Protein AF-A0A151K1W0-F1 (afdb_monomer)

Mean predicted aligned error: 14.17 Å

Solvent-accessible surface area (backbone atoms only — not comparable to full-atom values): 6106 Å² total; per-residue (Å²): 142,83,82,82,85,76,84,72,78,80,72,92,67,86,88,74,86,81,77,71,47,64,75,84,76,50,78,93,76,86,45,97,75,36,68,35,96,55,60,40,86,90,68,44,31,76,41,66,38,57,86,56,78,85,58,87,51,61,90,71,34,40,70,42,77,62,88,71,92,55,99,57,84,80,59,79,89,42,72,45,66,42,70,70,81,129

Nearest PDB structures (foldseek):
  9b40-assembly1_A  TM=1.677E-01  e=4.580E+00  Pseudomonas virus Pa193

pLDDT: mean 74.98, std 18.24, range [33.16, 95.06]

Secondary structure (DSSP, 8-state):
----------------TT----GGGS-----TT-EEEEEPTTT--EEEP-TTTT--PPTTEEEEE-----SSSSPPP-EEEEE---

Structure (mmCIF, N/CA/C/O backbone):
data_AF-A0A151K1W0-F1
#
_entry.id   AF-A0A151K1W0-F1
#
loop_
_atom_site.group_PDB
_atom_site.id
_atom_site.type_symbol
_atom_site.label_atom_id
_atom_site.label_alt_id
_atom_site.label_comp_id
_atom_site.label_asym_id
_atom_site.label_entity_id
_atom_site.label_seq_id
_atom_site.pdbx_PDB_ins_code
_atom_site.Cartn_x
_atom_site.Cartn_y
_atom_site.Cartn_z
_atom_site.occupancy
_atom_site.B_iso_or_equiv
_atom_site.auth_seq_id
_atom_site.auth_comp_id
_atom_site.auth_asym_id
_atom_site.auth_atom_id
_atom_site.pdbx_PDB_model_num
ATOM 1 N N . MET A 1 1 ? 67.460 0.384 -16.827 1.00 43.84 1 MET A N 1
ATOM 2 C CA . MET A 1 1 ? 66.279 1.141 -16.365 1.00 43.84 1 MET A CA 1
ATOM 3 C C . MET A 1 1 ? 65.076 0.659 -17.149 1.00 43.84 1 MET A C 1
ATOM 5 O O . MET A 1 1 ? 64.941 1.115 -18.267 1.00 43.84 1 MET A O 1
ATOM 9 N N . MET A 1 2 ? 64.269 -0.255 -16.613 1.00 33.16 2 MET A N 1
ATOM 10 C CA . MET A 1 2 ? 62.832 -0.393 -16.899 1.00 33.16 2 MET A CA 1
ATOM 11 C C . MET A 1 2 ? 62.240 -1.146 -15.703 1.00 33.16 2 MET A C 1
ATOM 13 O O . MET A 1 2 ? 62.736 -2.213 -15.355 1.00 33.16 2 MET A O 1
ATOM 17 N N . ALA A 1 3 ? 61.304 -0.496 -15.018 1.00 41.00 3 ALA A N 1
ATOM 18 C CA . ALA A 1 3 ? 60.756 -0.886 -13.726 1.00 41.00 3 ALA A CA 1
ATOM 19 C C . ALA A 1 3 ? 59.751 -2.044 -13.843 1.00 41.00 3 ALA A C 1
ATOM 21 O O . ALA A 1 3 ? 59.016 -2.133 -14.827 1.00 41.00 3 ALA A O 1
ATOM 22 N N . GLU A 1 4 ? 59.719 -2.899 -12.820 1.00 49.91 4 GLU A N 1
ATOM 23 C CA . GLU A 1 4 ? 58.638 -3.853 -12.560 1.00 49.91 4 GLU A CA 1
ATOM 24 C C . GLU A 1 4 ? 57.320 -3.094 -12.320 1.00 49.91 4 GLU A C 1
ATOM 26 O O . GLU A 1 4 ? 57.332 -2.073 -11.626 1.00 49.91 4 GLU A O 1
ATOM 31 N N . PRO A 1 5 ? 56.171 -3.555 -12.844 1.00 45.47 5 PRO A N 1
ATOM 32 C CA . PRO A 1 5 ? 54.894 -3.037 -12.400 1.00 45.47 5 PRO A CA 1
ATOM 33 C C . PRO A 1 5 ? 54.542 -3.728 -11.082 1.00 45.47 5 PRO A C 1
ATOM 35 O O . PRO A 1 5 ? 54.127 -4.886 -11.051 1.00 45.47 5 PRO A O 1
ATOM 38 N N . THR A 1 6 ? 54.719 -3.010 -9.978 1.00 42.84 6 THR A N 1
ATOM 39 C CA . THR A 1 6 ? 54.128 -3.369 -8.692 1.00 42.84 6 THR A CA 1
ATOM 40 C C . THR A 1 6 ? 52.612 -3.379 -8.877 1.00 42.84 6 THR A C 1
ATOM 42 O O . THR A 1 6 ? 52.023 -2.363 -9.252 1.00 42.84 6 THR A O 1
ATOM 45 N N . ILE A 1 7 ? 51.979 -4.535 -8.666 1.00 55.38 7 ILE A N 1
ATOM 46 C CA . ILE A 1 7 ? 50.525 -4.632 -8.542 1.00 55.38 7 ILE A CA 1
ATOM 47 C C . ILE A 1 7 ? 50.175 -3.861 -7.271 1.00 55.38 7 ILE A C 1
ATOM 49 O O . ILE A 1 7 ? 50.282 -4.387 -6.167 1.00 55.38 7 ILE A O 1
ATOM 53 N N . ASN A 1 8 ? 49.843 -2.583 -7.433 1.00 48.72 8 ASN A N 1
ATOM 54 C CA . ASN A 1 8 ? 49.220 -1.815 -6.375 1.00 48.72 8 ASN A CA 1
ATOM 55 C C . ASN A 1 8 ? 47.865 -2.464 -6.115 1.00 48.72 8 ASN A C 1
ATOM 57 O O . ASN A 1 8 ? 47.018 -2.531 -7.009 1.00 48.72 8 ASN A O 1
ATOM 61 N N . GLU A 1 9 ? 47.716 -2.979 -4.898 1.00 46.66 9 GLU A N 1
ATOM 62 C CA . GLU A 1 9 ? 46.447 -3.335 -4.288 1.00 46.66 9 GLU A CA 1
ATOM 63 C C . GLU A 1 9 ? 45.429 -2.246 -4.637 1.00 46.66 9 GLU A C 1
ATOM 65 O O . GLU A 1 9 ? 45.565 -1.090 -4.232 1.00 46.66 9 GLU A O 1
ATOM 70 N N . ILE A 1 10 ? 44.438 -2.596 -5.459 1.00 52.59 10 ILE A N 1
ATOM 71 C CA . ILE A 1 10 ? 43.248 -1.768 -5.595 1.00 52.59 10 ILE A CA 1
ATOM 72 C C . ILE A 1 10 ? 42.498 -1.970 -4.286 1.00 52.59 10 ILE A C 1
ATOM 74 O O . ILE A 1 10 ? 41.752 -2.932 -4.108 1.00 52.59 10 ILE A O 1
ATOM 78 N N . ASP A 1 11 ? 42.814 -1.074 -3.363 1.00 39.16 11 ASP A N 1
ATOM 79 C CA . ASP A 1 11 ? 42.102 -0.773 -2.139 1.00 39.16 11 ASP A CA 1
ATOM 80 C C . ASP A 1 11 ? 40.594 -0.757 -2.439 1.00 39.16 11 ASP A C 1
ATOM 82 O O . ASP A 1 11 ? 40.061 0.151 -3.081 1.00 39.16 11 ASP A O 1
ATOM 86 N N . MET A 1 12 ? 39.900 -1.825 -2.038 1.00 50.88 12 MET A N 1
ATOM 87 C CA . MET A 1 12 ? 38.440 -1.900 -2.044 1.00 50.88 12 MET A CA 1
ATOM 88 C C . MET A 1 12 ? 37.885 -1.073 -0.880 1.00 50.88 12 MET A C 1
ATOM 90 O O . MET A 1 12 ? 37.160 -1.595 -0.034 1.00 50.88 12 MET A O 1
ATOM 94 N N . ILE A 1 13 ? 38.233 0.211 -0.800 1.00 48.06 13 ILE A N 1
ATOM 95 C CA . ILE A 1 13 ? 37.641 1.119 0.175 1.00 48.06 13 ILE A CA 1
ATOM 96 C C . ILE A 1 13 ? 37.223 2.406 -0.536 1.00 48.06 13 ILE A C 1
ATOM 98 O O . ILE A 1 13 ? 38.010 3.261 -0.926 1.00 48.06 13 ILE A O 1
ATOM 102 N N . SER A 1 14 ? 35.900 2.516 -0.661 1.00 50.69 14 SER A N 1
ATOM 103 C CA . SER A 1 14 ? 35.136 3.761 -0.717 1.00 50.69 14 SER A CA 1
ATOM 104 C C . SER A 1 14 ? 35.479 4.751 -1.833 1.00 50.69 14 SER A C 1
ATOM 106 O O . SER A 1 14 ? 36.211 5.709 -1.609 1.00 50.69 14 SER A O 1
ATOM 108 N N . ASN A 1 15 ? 34.801 4.639 -2.977 1.00 43.12 15 ASN A N 1
ATOM 109 C CA . ASN A 1 15 ? 34.280 5.846 -3.624 1.00 43.12 15 ASN A CA 1
ATOM 110 C C . ASN A 1 15 ? 33.116 5.546 -4.578 1.00 43.12 15 ASN A C 1
ATOM 112 O O . ASN A 1 15 ? 33.256 5.620 -5.795 1.00 43.12 15 ASN A O 1
ATOM 116 N N . ALA A 1 16 ? 31.961 5.207 -4.015 1.00 39.59 16 ALA A N 1
ATOM 117 C CA . ALA A 1 16 ? 30.693 5.252 -4.736 1.00 39.59 16 ALA A CA 1
ATOM 118 C C . ALA A 1 16 ? 29.668 5.982 -3.864 1.00 39.59 16 ALA A C 1
ATOM 120 O O . ALA A 1 16 ? 28.701 5.424 -3.354 1.00 39.59 16 ALA A O 1
ATOM 121 N N . THR A 1 17 ? 29.939 7.260 -3.607 1.00 50.62 17 THR A N 1
ATOM 122 C CA . THR A 1 17 ? 28.875 8.188 -3.251 1.00 50.62 17 THR A CA 1
ATOM 123 C C . THR A 1 17 ? 27.972 8.320 -4.476 1.00 50.62 17 THR A C 1
ATOM 125 O O . THR A 1 17 ? 28.439 8.670 -5.557 1.00 50.62 17 THR A O 1
ATOM 128 N N . ASN A 1 18 ? 26.675 8.066 -4.276 1.00 51.81 18 ASN A N 1
ATOM 129 C CA . ASN A 1 18 ? 25.587 8.282 -5.236 1.00 51.81 18 ASN A CA 1
ATOM 130 C C . ASN A 1 18 ? 25.223 7.114 -6.183 1.00 51.81 18 ASN A C 1
ATOM 132 O O . ASN A 1 18 ? 24.914 7.325 -7.356 1.00 51.81 18 ASN A O 1
ATOM 136 N N . GLU A 1 19 ? 25.178 5.884 -5.664 1.00 42.84 19 GLU A N 1
ATOM 137 C CA . GLU A 1 19 ? 24.502 4.756 -6.323 1.00 42.84 19 GLU A CA 1
ATOM 138 C C . GLU A 1 19 ? 22.975 4.982 -6.280 1.00 42.84 19 GLU A C 1
ATOM 140 O O . GLU A 1 19 ? 22.265 4.467 -5.417 1.00 42.84 19 GLU A O 1
ATOM 145 N N . THR A 1 20 ? 22.445 5.791 -7.201 1.00 51.41 20 THR A N 1
ATOM 146 C CA . THR A 1 20 ? 21.032 5.669 -7.581 1.00 51.41 20 THR A CA 1
ATOM 147 C C . THR A 1 20 ? 20.876 4.259 -8.136 1.00 51.41 20 THR A C 1
ATOM 149 O O . THR A 1 20 ? 21.417 3.973 -9.206 1.00 51.41 20 THR A O 1
ATOM 152 N N . TYR A 1 21 ? 20.219 3.369 -7.384 1.00 48.44 21 TYR A N 1
ATOM 153 C CA . TYR A 1 21 ? 19.971 1.986 -7.792 1.00 48.44 21 TYR A CA 1
ATOM 154 C C . TYR A 1 21 ? 19.520 1.970 -9.259 1.00 48.44 21 TYR A C 1
ATOM 156 O O . TYR A 1 21 ? 18.538 2.641 -9.596 1.00 48.44 21 TYR A O 1
ATOM 164 N N . PRO A 1 22 ? 20.230 1.273 -10.165 1.00 54.69 22 PRO A N 1
ATOM 165 C CA . PRO A 1 22 ? 19.826 1.254 -11.554 1.00 54.69 22 PRO A CA 1
ATOM 166 C C . PRO A 1 22 ? 18.420 0.636 -11.628 1.00 54.69 22 PRO A C 1
ATOM 168 O O . PRO A 1 22 ? 18.222 -0.471 -11.116 1.00 54.69 22 PRO A O 1
ATOM 171 N N . PRO A 1 23 ? 17.448 1.286 -12.297 1.00 54.47 23 PRO A N 1
ATOM 172 C CA . PRO A 1 23 ? 16.036 0.870 -12.325 1.00 54.47 23 PRO A CA 1
ATOM 173 C C . PRO A 1 23 ? 15.791 -0.528 -12.935 1.00 54.47 23 PRO A C 1
ATOM 175 O O . PRO A 1 23 ? 14.662 -1.004 -12.996 1.00 54.47 23 PRO A O 1
ATOM 178 N N . ILE A 1 24 ? 16.852 -1.201 -13.388 1.00 56.00 24 ILE A N 1
ATOM 179 C CA . ILE A 1 24 ? 16.863 -2.522 -14.022 1.0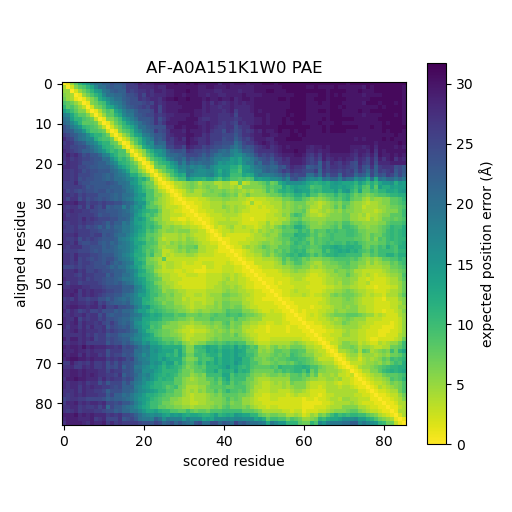0 56.00 24 ILE A CA 1
ATOM 180 C C . ILE A 1 24 ? 16.771 -3.662 -12.987 1.00 56.00 24 ILE A C 1
ATOM 182 O O . ILE A 1 24 ? 16.412 -4.778 -13.352 1.00 56.00 24 ILE A O 1
ATOM 186 N N . MET A 1 25 ? 17.059 -3.412 -11.702 1.00 66.19 25 MET A N 1
ATOM 187 C CA . MET A 1 25 ? 17.020 -4.454 -10.657 1.00 66.19 25 MET A CA 1
ATOM 188 C C . MET A 1 25 ? 15.698 -4.520 -9.880 1.00 66.19 25 MET A C 1
ATOM 190 O O . MET A 1 25 ? 15.556 -5.350 -8.982 1.00 66.19 25 MET A O 1
ATOM 194 N N . CYS A 1 26 ? 14.720 -3.680 -10.219 1.00 78.62 26 CYS A N 1
ATOM 195 C CA . CYS A 1 26 ? 13.423 -3.711 -9.559 1.00 78.62 26 CYS A CA 1
ATOM 196 C C . CYS A 1 26 ? 12.644 -4.977 -9.944 1.00 78.62 26 CYS A C 1
ATOM 198 O O . CYS A 1 26 ? 12.609 -5.340 -11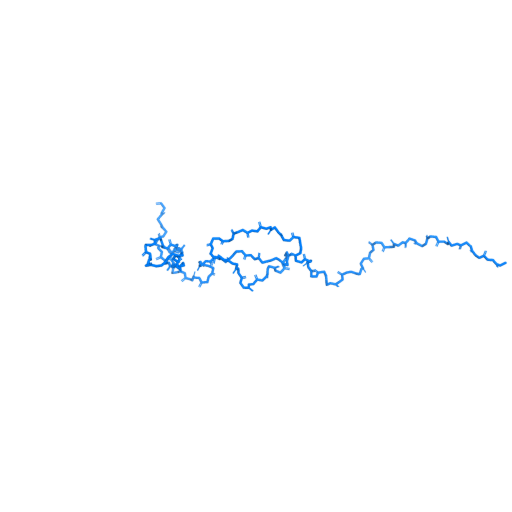.125 1.00 78.62 26 CYS A O 1
ATOM 200 N N . PRO A 1 27 ? 11.988 -5.657 -8.985 1.00 79.06 27 PRO A N 1
ATOM 201 C CA . PRO A 1 27 ? 11.120 -6.777 -9.314 1.00 79.06 27 PRO A CA 1
ATOM 202 C C . PRO A 1 27 ? 10.016 -6.314 -10.270 1.00 79.06 27 PRO A C 1
ATOM 204 O O . PRO A 1 27 ? 9.428 -5.246 -10.094 1.00 79.06 27 PRO A O 1
ATOM 207 N N . ILE A 1 28 ? 9.709 -7.129 -11.283 1.00 78.62 28 ILE A N 1
ATOM 208 C CA . ILE A 1 28 ? 8.542 -6.889 -12.135 1.00 78.62 2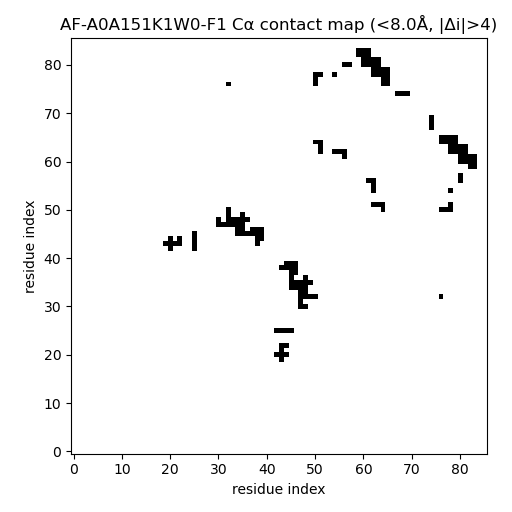8 ILE A CA 1
ATOM 209 C C . ILE A 1 28 ? 7.304 -7.118 -11.268 1.00 78.62 28 ILE A C 1
ATOM 211 O O . ILE A 1 28 ? 6.989 -8.253 -10.910 1.00 78.62 28 ILE A O 1
ATOM 215 N N . MET A 1 29 ? 6.611 -6.036 -10.922 1.00 82.38 29 MET A N 1
ATOM 216 C CA . MET A 1 29 ? 5.408 -6.079 -10.098 1.00 82.38 29 MET A CA 1
ATOM 217 C C . MET A 1 29 ? 4.190 -5.648 -10.910 1.00 82.38 29 MET A C 1
ATOM 219 O O . MET A 1 29 ? 4.259 -4.736 -11.730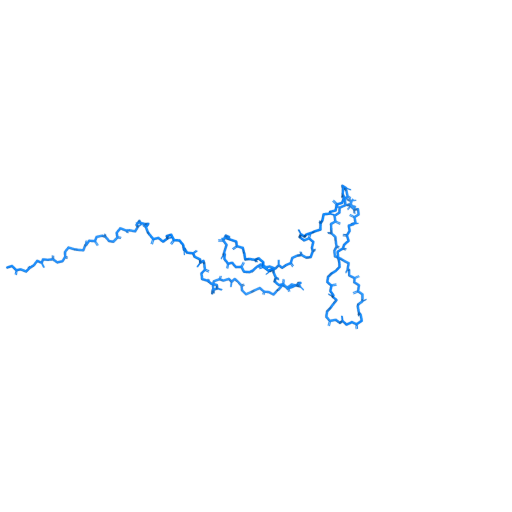 1.00 82.38 29 MET A O 1
ATOM 223 N N . THR A 1 30 ? 3.054 -6.303 -10.672 1.00 85.06 30 THR A N 1
ATOM 224 C CA . THR A 1 30 ? 1.755 -5.847 -11.178 1.00 85.06 30 THR A CA 1
ATOM 225 C C . THR A 1 30 ? 0.955 -5.297 -10.009 1.00 85.06 30 THR A C 1
ATOM 227 O O . THR A 1 30 ? 0.583 -6.019 -9.086 1.00 85.06 30 THR A O 1
ATOM 230 N N . CYS A 1 31 ? 0.727 -3.989 -10.020 1.00 85.31 31 CYS A N 1
ATOM 231 C CA . CYS A 1 31 ? 0.045 -3.317 -8.928 1.00 85.31 31 CYS A CA 1
ATOM 232 C C . CYS A 1 31 ? -1.458 -3.262 -9.185 1.00 85.31 31 CYS A C 1
ATOM 234 O O . CYS A 1 31 ? -1.901 -2.743 -10.208 1.00 85.31 31 CYS A O 1
ATOM 236 N N . ARG A 1 32 ? -2.248 -3.747 -8.221 1.00 82.75 32 ARG A N 1
ATOM 237 C CA . ARG A 1 32 ? -3.718 -3.775 -8.306 1.00 82.75 32 ARG A CA 1
ATOM 238 C C . ARG A 1 32 ? -4.330 -2.398 -8.578 1.00 82.75 32 ARG A C 1
ATOM 240 O O . ARG A 1 32 ? -5.321 -2.312 -9.295 1.00 82.75 32 ARG A O 1
ATOM 247 N N . TRP A 1 33 ? -3.742 -1.352 -8.003 1.00 85.44 33 TRP A N 1
ATOM 248 C CA . TRP A 1 33 ? -4.227 0.026 -8.107 1.00 85.44 33 TRP A CA 1
ATOM 249 C C . TRP A 1 33 ? -3.308 0.923 -8.939 1.00 85.44 33 TRP A C 1
ATOM 251 O O . TRP A 1 33 ? -3.561 2.113 -9.060 1.00 85.44 33 TRP A O 1
ATOM 261 N N . GLY A 1 34 ? -2.280 0.352 -9.568 1.00 86.50 34 GLY A N 1
ATOM 262 C CA . GLY A 1 34 ? -1.234 1.108 -10.246 1.00 86.50 34 GLY A CA 1
ATOM 263 C C . GLY A 1 34 ? -0.039 1.408 -9.344 1.00 86.50 34 GLY A C 1
ATOM 264 O O . GLY A 1 34 ? 0.028 0.994 -8.185 1.00 86.50 34 GLY A O 1
ATOM 265 N N . PHE A 1 35 ? 0.947 2.073 -9.927 1.00 88.81 35 PHE A N 1
ATOM 266 C CA . PHE A 1 35 ? 2.191 2.402 -9.253 1.00 88.81 35 PHE A CA 1
ATOM 267 C C . PHE A 1 35 ? 2.074 3.715 -8.477 1.00 88.81 35 PHE A C 1
ATOM 269 O O . PHE A 1 35 ? 1.350 4.622 -8.886 1.00 88.81 35 PHE A O 1
ATOM 276 N N . SER A 1 36 ? 2.807 3.813 -7.371 1.00 85.88 36 SER A N 1
ATOM 277 C CA . SER A 1 36 ? 3.004 5.061 -6.645 1.00 85.88 36 SER A CA 1
ATOM 278 C C . SER A 1 36 ? 3.727 6.078 -7.530 1.00 85.88 36 SER A C 1
ATOM 280 O O . SER A 1 36 ? 4.525 5.718 -8.400 1.00 85.88 36 SER A O 1
ATOM 282 N N . HIS A 1 37 ? 3.450 7.362 -7.309 1.00 82.19 37 HIS A N 1
ATOM 283 C CA . HIS A 1 37 ? 4.225 8.446 -7.918 1.00 82.19 37 HIS A CA 1
ATOM 284 C C . HIS A 1 37 ? 5.596 8.619 -7.255 1.00 82.19 37 HIS A C 1
ATOM 286 O O . HIS A 1 37 ? 6.476 9.255 -7.830 1.00 82.19 37 HIS A O 1
ATOM 292 N N . GLU A 1 38 ? 5.770 8.050 -6.065 1.00 83.31 38 GLU A N 1
ATOM 293 C CA . GLU A 1 38 ? 7.011 8.094 -5.305 1.00 83.31 38 GLU A CA 1
ATOM 294 C C . GLU A 1 38 ? 7.874 6.870 -5.615 1.00 83.31 38 GLU A C 1
ATOM 296 O O . GLU A 1 38 ? 7.380 5.753 -5.811 1.00 83.31 38 GLU A O 1
ATOM 301 N N . ILE A 1 39 ? 9.181 7.104 -5.664 1.00 83.25 39 ILE A N 1
ATOM 302 C CA . ILE A 1 39 ? 10.194 6.060 -5.755 1.00 83.25 39 ILE A CA 1
ATOM 303 C C . ILE A 1 39 ? 10.654 5.782 -4.329 1.00 83.25 39 ILE A C 1
ATOM 305 O O . ILE A 1 39 ? 10.914 6.713 -3.571 1.00 83.25 39 ILE A O 1
ATOM 309 N N . ASP A 1 40 ? 10.747 4.509 -3.964 1.00 81.88 40 ASP A N 1
ATOM 310 C CA . ASP A 1 40 ? 11.281 4.122 -2.667 1.00 81.88 40 ASP A CA 1
ATOM 311 C C . ASP A 1 40 ? 12.762 4.511 -2.585 1.00 81.88 40 ASP A C 1
ATOM 313 O O . ASP A 1 40 ? 13.580 4.030 -3.366 1.00 81.88 40 ASP A O 1
ATOM 317 N N . GLU A 1 41 ? 13.111 5.400 -1.655 1.00 82.38 41 GLU A N 1
ATOM 318 C CA . GLU A 1 41 ? 14.472 5.945 -1.540 1.00 82.38 41 GLU A CA 1
ATOM 319 C C . GLU A 1 41 ? 15.507 4.879 -1.151 1.00 82.38 41 GLU A C 1
ATOM 321 O O . GLU A 1 41 ? 16.694 5.036 -1.435 1.00 82.38 41 GLU A O 1
ATOM 326 N N . VAL A 1 42 ? 15.068 3.783 -0.520 1.00 82.38 42 VAL A N 1
ATOM 327 C CA . VAL A 1 42 ? 15.945 2.691 -0.075 1.00 82.38 42 VAL A CA 1
ATOM 328 C C . VAL A 1 42 ? 16.338 1.794 -1.247 1.00 82.38 42 VAL A C 1
ATOM 330 O O . VAL A 1 42 ? 17.496 1.398 -1.372 1.00 82.38 42 VAL A O 1
ATOM 333 N N . THR A 1 43 ? 15.377 1.455 -2.102 1.00 80.75 43 THR A N 1
ATOM 334 C CA . THR A 1 43 ? 15.546 0.497 -3.204 1.00 80.75 43 THR A CA 1
ATOM 335 C C . THR A 1 43 ? 15.685 1.157 -4.573 1.00 80.75 43 THR A C 1
ATOM 337 O O . THR A 1 43 ? 16.077 0.492 -5.528 1.00 80.75 43 THR A O 1
ATOM 340 N N . GLY A 1 44 ? 15.360 2.444 -4.703 1.00 81.31 44 GLY A N 1
ATOM 341 C CA . GLY A 1 44 ? 15.290 3.155 -5.982 1.00 81.31 44 GLY A CA 1
ATOM 342 C C . GLY A 1 44 ? 14.170 2.659 -6.903 1.00 81.31 44 GLY A C 1
ATOM 343 O O . GLY A 1 44 ? 14.173 2.968 -8.094 1.00 81.31 44 GLY A O 1
ATOM 344 N N . CYS A 1 45 ? 13.220 1.880 -6.378 1.00 84.50 45 CYS A N 1
ATOM 345 C CA . CYS A 1 45 ? 12.182 1.219 -7.161 1.00 84.50 45 CYS A CA 1
ATOM 346 C C . CYS A 1 45 ? 10.812 1.869 -7.004 1.00 84.50 45 CYS A C 1
ATOM 348 O O . CYS A 1 45 ? 10.454 2.395 -5.951 1.00 84.50 45 CYS A O 1
ATOM 350 N N . GLN A 1 46 ? 10.004 1.781 -8.061 1.00 86.44 46 GLN A N 1
ATOM 351 C CA . GLN A 1 46 ? 8.612 2.199 -7.991 1.00 86.44 46 GLN A CA 1
ATOM 352 C C . GLN A 1 46 ? 7.800 1.186 -7.176 1.00 86.44 46 GLN A C 1
ATOM 354 O O . GLN A 1 46 ? 7.876 -0.024 -7.409 1.00 86.44 46 GLN A O 1
ATOM 359 N N . THR A 1 47 ? 7.014 1.678 -6.224 1.00 86.75 47 THR A N 1
ATOM 360 C CA . THR A 1 47 ? 6.177 0.846 -5.351 1.00 86.75 47 THR A CA 1
ATOM 361 C C . THR A 1 47 ? 4.735 0.808 -5.843 1.00 86.75 47 THR A C 1
ATOM 363 O O . THR A 1 47 ? 4.331 1.592 -6.703 1.00 86.75 47 THR A O 1
ATOM 366 N N . CYS A 1 48 ? 3.936 -0.129 -5.334 1.00 88.38 48 CYS A N 1
ATOM 367 C CA . CYS A 1 48 ? 2.505 -0.123 -5.613 1.00 88.38 48 CYS A CA 1
ATOM 368 C C . CYS A 1 48 ? 1.812 0.972 -4.811 1.00 88.38 48 CYS A C 1
ATOM 370 O O . CYS A 1 48 ? 2.067 1.130 -3.620 1.00 88.38 48 CYS A O 1
ATOM 372 N N . TRP A 1 49 ? 0.904 1.691 -5.463 1.00 89.25 49 TRP A N 1
ATOM 373 C CA . TRP A 1 49 ? 0.057 2.647 -4.773 1.00 89.25 49 TRP A CA 1
ATOM 374 C C . TRP A 1 49 ? -0.998 1.909 -3.944 1.00 89.25 49 TRP A C 1
ATOM 376 O O . TRP A 1 49 ? -1.673 1.002 -4.444 1.00 89.25 49 TRP A O 1
ATOM 386 N N . ASP A 1 50 ? -1.154 2.315 -2.685 1.00 89.56 50 ASP A N 1
ATOM 387 C CA . ASP A 1 50 ? -2.282 1.930 -1.847 1.00 89.56 50 ASP A CA 1
ATOM 388 C C . ASP A 1 50 ? -3.258 3.120 -1.724 1.00 89.56 50 ASP A C 1
ATOM 390 O O . ASP A 1 50 ? -2.886 4.192 -1.236 1.00 89.56 50 ASP A O 1
ATOM 394 N N . PRO A 1 51 ? -4.525 2.971 -2.155 1.00 90.31 51 PRO A N 1
ATOM 395 C CA . PRO A 1 51 ? -5.519 4.032 -2.036 1.00 90.31 51 PRO A CA 1
ATOM 396 C C . PRO A 1 51 ? -5.772 4.488 -0.593 1.00 90.31 51 PRO A C 1
ATOM 398 O O . PRO A 1 51 ? -6.253 5.603 -0.395 1.00 90.31 51 PRO A O 1
ATOM 401 N N . CYS A 1 52 ? -5.449 3.659 0.405 1.00 92.00 52 CYS A N 1
ATOM 402 C CA . CYS A 1 52 ? -5.542 4.015 1.819 1.00 92.00 52 CYS A CA 1
ATOM 403 C C . CYS A 1 52 ? -4.321 4.780 2.361 1.00 92.00 52 CYS A C 1
ATOM 405 O O . CYS A 1 52 ? -4.422 5.321 3.459 1.00 92.00 52 CYS A O 1
ATOM 407 N N . SER A 1 53 ? -3.208 4.904 1.621 1.00 89.75 53 SER A N 1
ATOM 408 C CA . SER A 1 53 ? -1.971 5.536 2.126 1.00 89.75 53 SER A CA 1
ATOM 409 C C . SER A 1 53 ? -2.138 6.992 2.567 1.00 89.75 53 SER A C 1
ATOM 411 O O . SER A 1 53 ? -1.415 7.441 3.446 1.00 89.75 53 SER A O 1
ATOM 413 N N . ASN A 1 54 ? -3.087 7.721 1.974 1.00 87.81 54 ASN A N 1
ATOM 414 C CA . ASN A 1 54 ? -3.340 9.138 2.264 1.00 87.81 54 ASN A CA 1
ATOM 415 C C . ASN A 1 54 ? -4.688 9.370 2.968 1.00 87.81 54 ASN A C 1
ATOM 417 O O . ASN A 1 54 ? -5.239 10.469 2.910 1.00 87.81 54 ASN A O 1
ATOM 421 N N . VAL A 1 55 ? -5.269 8.329 3.572 1.00 91.00 55 VAL A N 1
ATOM 422 C CA . VAL A 1 55 ? -6.572 8.410 4.241 1.00 91.00 55 VAL A CA 1
ATOM 423 C C . VAL A 1 55 ? -6.373 8.405 5.749 1.00 91.00 55 VAL A C 1
ATOM 425 O O . VAL A 1 55 ? -6.048 7.380 6.342 1.00 91.00 55 VAL A O 1
ATOM 428 N N . GLU A 1 56 ? -6.640 9.542 6.383 1.00 94.06 56 GLU A N 1
ATOM 429 C CA . GLU A 1 56 ? -6.693 9.640 7.840 1.00 94.06 56 GLU A CA 1
ATOM 430 C C . GLU A 1 56 ? -8.106 9.317 8.336 1.00 94.06 56 GLU A C 1
ATOM 432 O O . GLU A 1 56 ? -9.068 10.043 8.064 1.00 94.06 56 GLU A O 1
ATOM 437 N N . CYS A 1 57 ? -8.241 8.209 9.066 1.00 94.44 57 CYS A N 1
ATOM 438 C CA . CYS A 1 57 ? -9.496 7.831 9.704 1.00 94.44 57 CYS A CA 1
ATOM 439 C C . CYS A 1 57 ? -9.557 8.309 11.167 1.00 94.44 57 CYS A C 1
ATOM 441 O O . CYS A 1 57 ? -8.534 8.328 11.848 1.00 94.44 57 CYS A O 1
ATOM 443 N N . PRO A 1 58 ? -10.754 8.661 11.679 1.00 94.25 58 PRO A N 1
ATOM 444 C CA . PRO A 1 58 ? -10.960 8.954 13.099 1.00 94.25 58 PRO A CA 1
ATOM 445 C C . PRO A 1 58 ? -10.586 7.777 14.011 1.00 94.25 58 PRO A C 1
ATOM 447 O O . PRO A 1 58 ? -10.528 6.632 13.558 1.00 94.25 58 PRO A O 1
ATOM 450 N N . GLU A 1 59 ? -10.435 8.041 15.313 1.00 93.94 59 GLU A N 1
ATOM 451 C CA . GLU A 1 59 ? -10.223 6.989 16.316 1.00 93.94 59 GLU A CA 1
ATOM 452 C C . GLU A 1 59 ? -11.251 5.852 16.187 1.00 93.94 59 GLU A C 1
ATOM 454 O O . GLU A 1 59 ? -12.433 6.073 15.904 1.00 93.94 59 GLU A O 1
ATOM 459 N N . ASN A 1 60 ? -10.787 4.620 16.413 1.00 93.31 60 ASN A N 1
ATOM 460 C CA . ASN A 1 60 ? -11.556 3.377 16.285 1.00 93.31 60 ASN A CA 1
ATOM 461 C C . ASN A 1 60 ? -12.113 3.086 14.881 1.00 93.31 60 ASN A C 1
ATOM 463 O O . ASN A 1 60 ? -12.992 2.230 14.736 1.00 93.31 60 ASN A O 1
ATOM 467 N N . LYS A 1 61 ? -11.596 3.749 13.839 1.00 95.06 61 LYS A N 1
ATOM 468 C CA . LYS A 1 61 ? -11.902 3.437 12.441 1.00 95.06 61 LYS A CA 1
ATOM 469 C C . LYS A 1 61 ? -10.651 3.076 11.652 1.00 95.06 61 LYS A C 1
ATOM 471 O O . LYS A 1 61 ? -9.557 3.535 11.958 1.00 95.06 61 LYS A O 1
ATOM 476 N N . THR A 1 62 ? -10.829 2.273 10.613 1.00 94.62 62 THR A N 1
ATOM 477 C CA . THR A 1 62 ? -9.774 1.884 9.677 1.00 94.62 62 THR A CA 1
ATOM 478 C C . THR A 1 62 ? -10.197 2.160 8.239 1.00 94.62 62 THR A C 1
ATOM 480 O O . THR A 1 62 ? -11.389 2.113 7.916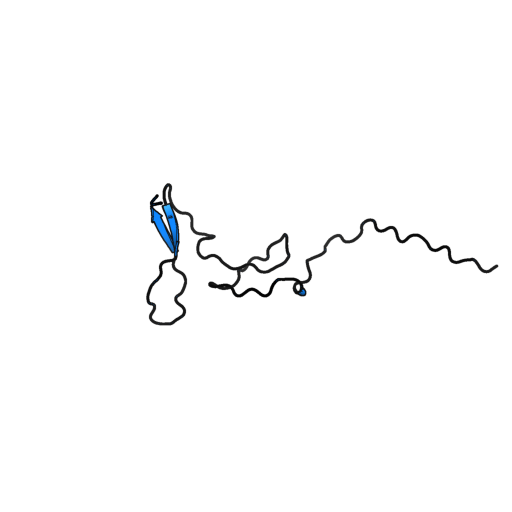 1.00 94.62 62 THR A O 1
ATOM 483 N N . CYS A 1 63 ? -9.223 2.475 7.385 1.00 94.12 63 CYS A N 1
ATOM 484 C CA . CYS A 1 63 ? -9.468 2.663 5.963 1.00 94.12 63 CYS A CA 1
ATOM 485 C C . CYS A 1 63 ? -9.739 1.309 5.306 1.00 94.12 63 CYS A C 1
ATOM 487 O O . CYS A 1 63 ? -8.952 0.372 5.434 1.00 94.12 63 CYS A O 1
ATOM 489 N N . VAL A 1 64 ? -10.844 1.215 4.574 1.00 92.56 64 VAL A N 1
ATOM 490 C CA . VAL A 1 64 ? -11.194 0.039 3.782 1.00 92.56 64 VAL A CA 1
ATOM 491 C C . VAL A 1 64 ? -11.567 0.436 2.361 1.00 92.56 64 VAL A C 1
ATOM 493 O O . VAL A 1 64 ? -12.129 1.505 2.104 1.00 92.56 64 VAL A O 1
ATOM 496 N N . LEU A 1 65 ? -11.253 -0.452 1.421 1.00 90.00 65 LEU A N 1
ATOM 497 C CA . LEU A 1 65 ? -11.622 -0.307 0.019 1.00 90.00 65 LEU A CA 1
ATOM 498 C C . LEU A 1 65 ? -13.051 -0.786 -0.193 1.00 90.00 65 LEU A C 1
ATOM 500 O O . LEU A 1 65 ? -13.372 -1.947 0.063 1.00 90.00 65 LEU A O 1
ATOM 504 N N . GLN A 1 66 ? -13.898 0.079 -0.738 1.00 84.75 66 GLN A N 1
ATOM 505 C CA . GLN A 1 66 ? -15.248 -0.324 -1.089 1.00 84.75 66 GLN A CA 1
ATOM 506 C C . GLN A 1 66 ? -15.272 -1.057 -2.426 1.00 84.75 66 GLN A C 1
ATOM 508 O O . GLN A 1 66 ? -14.940 -0.503 -3.474 1.00 84.75 66 GLN A O 1
ATOM 513 N N . MET A 1 67 ? -15.739 -2.303 -2.398 1.00 76.88 67 MET A N 1
ATOM 514 C CA . MET A 1 67 ? -16.056 -3.042 -3.614 1.00 76.88 67 MET A CA 1
ATOM 515 C C . MET A 1 67 ? -17.432 -2.605 -4.111 1.00 76.88 67 MET A C 1
ATOM 517 O O . MET A 1 67 ? -18.443 -2.818 -3.443 1.00 76.88 67 MET A O 1
ATOM 521 N N . ARG A 1 68 ? -17.479 -1.974 -5.284 1.00 77.56 68 ARG A N 1
ATOM 522 C CA . ARG A 1 68 ? -18.727 -1.530 -5.914 1.00 77.56 68 ARG A CA 1
ATOM 523 C C . ARG A 1 68 ? -18.764 -1.942 -7.379 1.00 77.56 68 ARG A C 1
ATOM 525 O O . ARG A 1 68 ? -17.722 -2.108 -8.007 1.00 77.56 68 ARG A O 1
ATOM 532 N N . ALA A 1 69 ? -19.971 -2.049 -7.926 1.00 79.88 69 ALA A N 1
ATOM 533 C CA . ALA A 1 69 ? -20.169 -2.092 -9.367 1.00 79.88 69 ALA A CA 1
ATOM 534 C C . ALA A 1 69 ? -20.097 -0.662 -9.923 1.00 79.88 69 ALA A C 1
ATOM 536 O O . ALA A 1 69 ? -20.833 0.223 -9.487 1.00 79.88 69 ALA A O 1
ATOM 537 N N . CYS A 1 70 ? -19.194 -0.436 -10.867 1.00 82.75 70 CYS A N 1
ATOM 538 C CA . CYS A 1 70 ? -19.066 0.806 -11.620 1.00 82.75 70 CYS A CA 1
ATOM 539 C C . CYS A 1 70 ? -19.602 0.610 -13.043 1.00 82.75 70 CYS A C 1
ATOM 541 O O . CYS A 1 70 ? -19.623 -0.507 -13.556 1.00 82.75 70 CYS A O 1
ATOM 543 N N . PHE A 1 71 ? -20.019 1.700 -13.693 1.00 85.50 71 PHE A N 1
ATOM 544 C CA . PHE A 1 71 ? -20.518 1.649 -15.073 1.00 85.50 71 PHE A CA 1
ATOM 545 C C . PHE A 1 71 ? -19.425 1.234 -16.076 1.00 85.50 71 PHE A C 1
ATOM 547 O O . PHE A 1 71 ? -19.702 0.538 -17.048 1.00 85.50 71 PHE A O 1
ATOM 554 N N . THR A 1 72 ? -18.175 1.624 -15.815 1.00 81.44 72 THR A N 1
ATOM 555 C CA . THR A 1 72 ? -16.994 1.282 -16.620 1.00 81.44 72 THR A CA 1
ATOM 556 C C . THR A 1 72 ? -15.945 0.598 -15.756 1.00 81.44 72 THR A C 1
ATOM 558 O O . THR A 1 72 ? -15.564 1.147 -14.725 1.00 81.44 72 THR A O 1
ATOM 561 N N . THR A 1 73 ? -15.443 -0.560 -16.183 1.00 78.06 73 THR A N 1
ATOM 562 C CA . THR A 1 73 ? -14.363 -1.283 -15.494 1.00 78.06 73 THR A CA 1
ATOM 563 C C . THR A 1 73 ? -12.983 -0.935 -16.065 1.00 78.06 73 THR A C 1
ATOM 565 O O . THR A 1 73 ? -12.873 -0.799 -17.286 1.00 78.06 73 THR A O 1
ATOM 568 N N .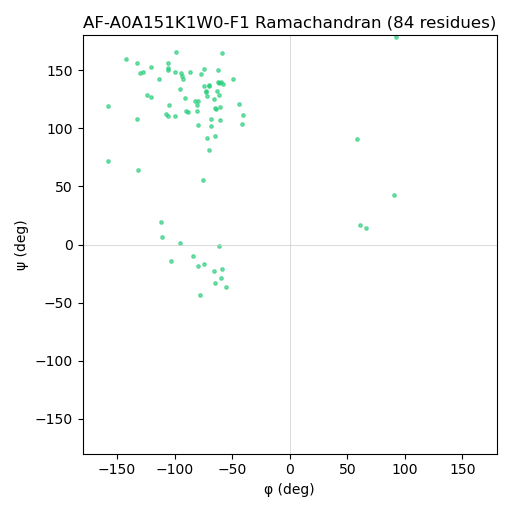 PRO A 1 74 ? -11.922 -0.887 -15.234 1.00 78.12 74 PRO A N 1
ATOM 569 C CA . PRO A 1 74 ? -11.919 -1.141 -13.789 1.00 78.12 74 PRO A CA 1
ATOM 570 C C . PRO A 1 74 ? -12.528 0.017 -12.984 1.00 78.12 74 PRO A C 1
ATOM 572 O O . PRO A 1 74 ? -12.472 1.172 -13.399 1.00 7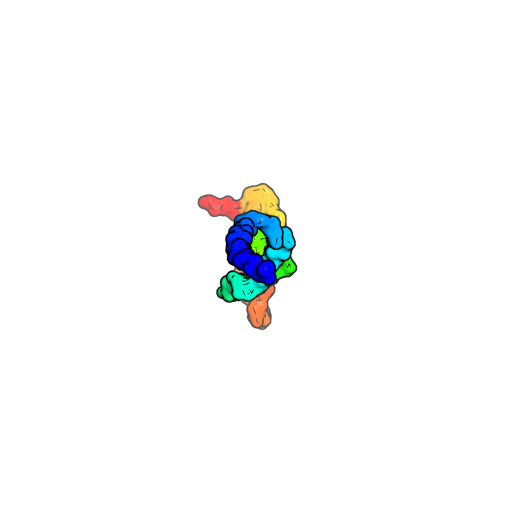8.12 74 PRO A O 1
ATOM 575 N N . CYS A 1 75 ? -13.116 -0.293 -11.826 1.00 83.06 75 CYS A N 1
ATOM 576 C CA . CYS A 1 75 ? -13.641 0.747 -10.945 1.00 83.06 75 CYS A CA 1
ATOM 577 C C . CYS A 1 75 ? -12.486 1.536 -10.322 1.00 83.06 75 CYS A C 1
ATOM 579 O O . CYS A 1 75 ? -11.525 0.909 -9.863 1.00 83.06 75 CYS A O 1
ATOM 581 N N . PRO A 1 76 ? -12.577 2.875 -10.243 1.00 83.38 76 PRO A N 1
ATOM 582 C CA . PRO A 1 76 ? -11.626 3.638 -9.453 1.00 83.38 76 PRO A CA 1
ATOM 583 C C . PRO A 1 76 ? -11.706 3.176 -7.988 1.00 83.38 76 PRO A C 1
ATOM 585 O O . PRO A 1 76 ? -12.810 2.910 -7.495 1.00 83.38 76 PRO A O 1
ATOM 588 N N . PRO A 1 77 ? -10.566 3.055 -7.288 1.00 83.69 77 PRO A N 1
ATOM 589 C CA . PRO A 1 77 ? -10.579 2.718 -5.877 1.00 83.69 77 PRO A CA 1
ATOM 590 C C . PRO A 1 77 ? -11.284 3.820 -5.090 1.00 83.69 77 PRO A C 1
ATOM 592 O O . PRO A 1 77 ? -11.000 5.005 -5.256 1.00 83.69 77 PRO A O 1
ATOM 595 N N . LEU A 1 78 ? -12.204 3.415 -4.222 1.00 87.19 78 LEU A N 1
ATOM 596 C CA . LEU A 1 78 ? -12.879 4.298 -3.282 1.00 87.19 78 LEU A CA 1
ATOM 597 C C . LEU A 1 78 ? -12.596 3.797 -1.876 1.00 87.19 78 LEU A C 1
ATOM 599 O O . LEU A 1 78 ? -12.828 2.625 -1.570 1.00 87.19 78 LEU A O 1
ATOM 603 N N . THR A 1 79 ? -12.108 4.692 -1.033 1.00 91.56 79 THR A N 1
ATOM 604 C CA . THR A 1 79 ? -11.803 4.416 0.365 1.00 91.56 79 THR A CA 1
ATOM 605 C C . THR A 1 79 ? -12.916 4.921 1.271 1.00 91.56 79 THR A C 1
ATOM 607 O O . TH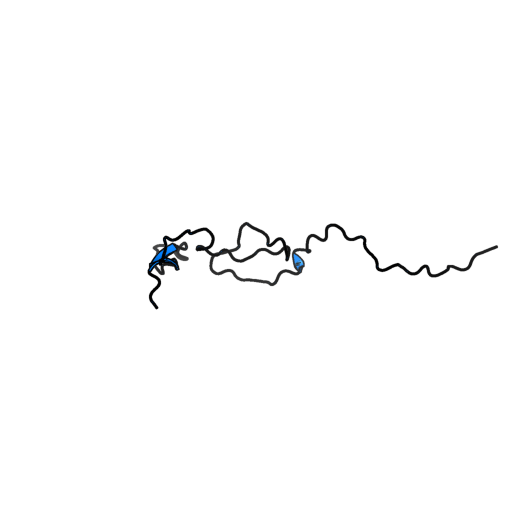R A 1 79 ? -13.614 5.893 0.971 1.00 91.56 79 THR A O 1
ATOM 610 N N . THR A 1 80 ? -13.121 4.236 2.388 1.00 92.50 80 THR A N 1
ATOM 611 C CA . THR A 1 80 ? -14.012 4.683 3.459 1.00 92.50 80 THR A CA 1
ATOM 612 C C . THR A 1 80 ? -13.419 4.325 4.816 1.00 92.50 80 THR A C 1
ATOM 614 O O . THR A 1 80 ? -12.586 3.428 4.903 1.00 92.50 80 THR A O 1
ATOM 617 N N . CYS A 1 81 ? -13.862 5.005 5.871 1.00 94.00 81 CYS A N 1
ATOM 618 C CA . CYS A 1 81 ? -13.470 4.696 7.240 1.00 94.00 81 CYS A CA 1
ATOM 619 C C . CYS A 1 81 ? -14.571 3.885 7.924 1.00 94.00 81 CYS A C 1
ATOM 621 O O . CYS A 1 81 ? -15.637 4.425 8.241 1.00 94.00 81 CYS A O 1
ATOM 623 N N . GLU A 1 82 ? -14.298 2.612 8.188 1.00 93.56 82 GLU A N 1
ATOM 624 C CA . GLU A 1 82 ? -15.209 1.701 8.886 1.00 93.56 82 GLU A CA 1
ATOM 625 C C . GLU A 1 82 ? -14.742 1.447 10.316 1.00 93.56 82 GLU A C 1
ATOM 627 O O . GLU A 1 82 ? -13.555 1.552 10.614 1.00 93.56 82 GLU A O 1
ATOM 632 N N . ASN A 1 83 ? -15.681 1.149 11.220 1.00 93.88 83 ASN A N 1
ATOM 633 C CA . ASN A 1 83 ? -15.336 0.827 12.603 1.00 93.88 83 ASN A CA 1
ATOM 634 C C . ASN A 1 83 ? -14.483 -0.440 12.642 1.00 93.88 83 ASN A C 1
ATOM 636 O O . ASN A 1 83 ? -14.776 -1.408 11.942 1.00 93.88 83 ASN A O 1
ATOM 640 N N . ILE A 1 84 ? -13.472 -0.452 13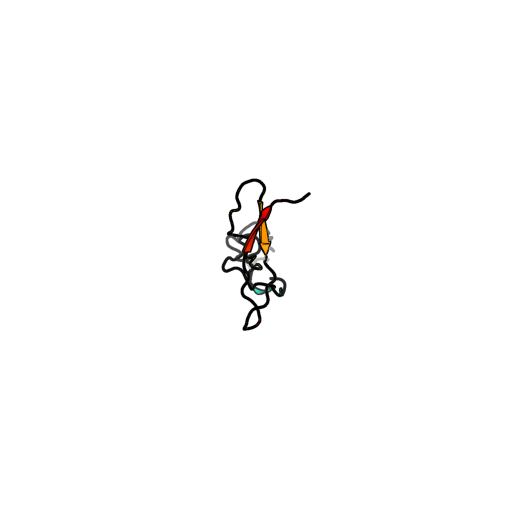.506 1.00 87.31 84 ILE A N 1
ATOM 641 C CA . ILE A 1 84 ? -12.691 -1.658 13.769 1.00 87.31 84 ILE A CA 1
ATOM 642 C C . ILE A 1 84 ? -13.607 -2.643 14.504 1.00 87.31 84 ILE A C 1
ATOM 644 O O . ILE A 1 84 ? -13.889 -2.483 15.691 1.00 87.31 84 ILE A O 1
ATOM 648 N N . THR A 1 85 ? -14.127 -3.635 13.788 1.00 77.19 85 THR A N 1
ATOM 649 C CA . THR A 1 85 ? -14.875 -4.748 14.379 1.00 77.19 85 THR A CA 1
ATOM 650 C C . THR A 1 85 ? -13.893 -5.867 14.715 1.00 77.19 85 THR A C 1
ATOM 652 O O . THR A 1 85 ? -13.280 -6.419 13.800 1.00 77.19 85 THR A O 1
ATOM 655 N N . PHE A 1 86 ? -13.728 -6.160 16.007 1.00 60.44 86 PHE A N 1
ATOM 656 C CA . PHE A 1 86 ? -12.985 -7.319 16.516 1.00 60.44 86 PHE A CA 1
ATOM 657 C C . PHE A 1 86 ? -13.887 -8.550 16.626 1.00 60.44 86 PHE A C 1
ATOM 659 O O . PHE A 1 86 ? -15.084 -8.366 16.949 1.00 60.44 86 PHE A O 1
#

Sequence (86 aa):
MMAEPTINEIDMISNATNETYPPIMCPIMTCRWGFSHEIDEVTGCQTCWDPCSNVECPENKTCVLQMRACFTTPCPPLTTCENITF

Foldseek 3Di:
DDDDPDPPPPPPDDDDDDCLPDAVPDPDDDAPQDWDPDQDPVRNYIHHDDPQPPDDEDPQWDKDWDDDDDPDPPDHTDIDTDGPDD

Radius of gyration: 24.77 Å; Cα contacts (8 Å, |Δi|>4): 85; chains: 1; bounding box: 87×17×33 Å

Organism: NCBI:txid34720